Protein AF-A0A6H9T0B2-F1 (afdb_monomer_lite)

Structure (mmCIF, N/CA/C/O backbone):
data_AF-A0A6H9T0B2-F1
#
_entry.id   AF-A0A6H9T0B2-F1
#
loop_
_atom_site.group_PDB
_atom_site.id
_atom_site.type_symbol
_atom_site.label_atom_id
_atom_site.label_alt_id
_atom_site.label_comp_id
_atom_site.label_asym_id
_atom_site.label_entity_id
_atom_site.label_seq_id
_atom_site.pdbx_PDB_ins_code
_atom_site.Cartn_x
_atom_site.Cartn_y
_atom_site.Cartn_z
_atom_site.occupancy
_atom_site.B_iso_or_equiv
_atom_site.auth_seq_id
_atom_site.auth_comp_id
_atom_site.auth_asym_id
_atom_site.auth_atom_id
_atom_site.pdbx_PDB_model_num
ATOM 1 N N . MET A 1 1 ? 22.404 29.238 -35.526 1.00 43.66 1 MET A N 1
ATOM 2 C CA . MET A 1 1 ? 22.565 27.800 -35.817 1.00 43.66 1 MET A CA 1
ATOM 3 C C . MET A 1 1 ? 22.031 27.032 -34.616 1.00 43.66 1 MET A C 1
ATOM 5 O O . MET A 1 1 ? 22.763 26.820 -33.662 1.00 43.66 1 MET A O 1
ATOM 9 N N . ALA A 1 2 ? 20.722 26.766 -34.584 1.00 56.12 2 ALA A N 1
ATOM 10 C CA . ALA A 1 2 ? 20.117 26.003 -33.496 1.00 56.12 2 ALA A CA 1
ATOM 11 C C . ALA A 1 2 ? 20.471 24.533 -33.718 1.00 56.12 2 ALA A C 1
ATOM 13 O O . ALA A 1 2 ? 20.098 23.978 -34.749 1.00 56.12 2 ALA A O 1
ATOM 14 N N . ILE A 1 3 ? 21.237 23.928 -32.810 1.00 59.84 3 ILE A N 1
ATOM 15 C CA . ILE A 1 3 ? 21.443 22.482 -32.849 1.00 59.84 3 ILE A CA 1
ATOM 16 C C . ILE A 1 3 ? 20.110 21.857 -32.427 1.00 59.84 3 ILE A C 1
ATOM 18 O O . ILE A 1 3 ? 19.638 22.164 -31.330 1.00 59.84 3 ILE A O 1
ATOM 22 N N . PRO A 1 4 ? 19.465 21.033 -33.266 1.00 59.47 4 PRO A N 1
ATOM 23 C CA . PRO A 1 4 ? 18.256 20.326 -32.878 1.00 59.47 4 PRO A CA 1
ATOM 24 C C . PRO A 1 4 ? 18.629 19.200 -31.900 1.00 59.47 4 PRO A C 1
ATOM 26 O O . PRO A 1 4 ? 18.638 18.024 -32.241 1.00 59.47 4 PRO A O 1
ATOM 29 N N . THR A 1 5 ? 18.980 19.551 -30.663 1.00 62.47 5 THR A N 1
ATOM 30 C CA . THR A 1 5 ? 19.239 18.595 -29.581 1.00 62.47 5 THR A CA 1
ATOM 31 C C . THR A 1 5 ? 17.932 18.279 -28.870 1.00 62.47 5 THR A C 1
ATOM 33 O O . THR A 1 5 ? 17.694 18.694 -27.737 1.00 62.47 5 THR A O 1
ATOM 36 N N . GLY A 1 6 ? 17.044 17.573 -29.564 1.00 67.88 6 GLY A N 1
ATOM 37 C CA . GLY A 1 6 ? 15.920 16.917 -28.911 1.00 67.88 6 GLY A CA 1
ATOM 38 C C . GLY A 1 6 ? 16.406 15.607 -28.303 1.00 67.88 6 GLY A C 1
ATOM 39 O O . GLY A 1 6 ? 16.955 14.779 -29.023 1.00 67.88 6 GLY A O 1
ATOM 40 N N . VAL A 1 7 ? 16.169 15.379 -27.009 1.00 67.94 7 VAL A N 1
ATOM 41 C CA . VAL A 1 7 ? 16.382 14.070 -26.348 1.00 67.94 7 VAL A CA 1
ATOM 42 C C . VAL A 1 7 ? 15.771 12.910 -27.148 1.00 67.94 7 VAL A C 1
ATOM 44 O O . VAL A 1 7 ? 16.333 11.8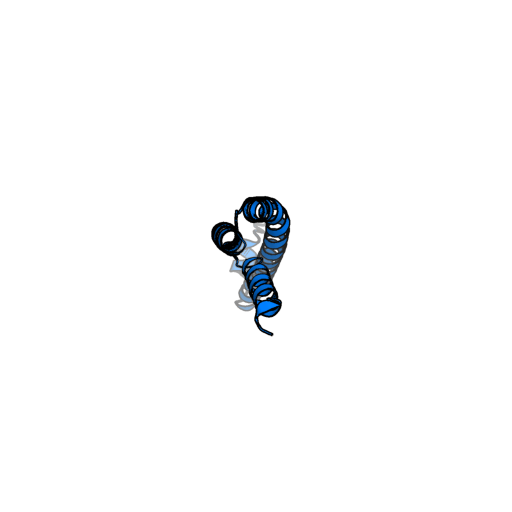23 -27.185 1.00 67.94 7 VAL A O 1
ATOM 47 N N . VAL A 1 8 ? 14.674 13.174 -27.863 1.00 69.38 8 VAL A N 1
ATOM 48 C CA . VAL A 1 8 ? 14.007 12.233 -28.774 1.00 69.38 8 VAL A CA 1
ATOM 49 C C . VAL A 1 8 ? 14.880 11.855 -29.983 1.00 69.38 8 VAL A C 1
ATOM 51 O O . VAL A 1 8 ? 14.923 10.689 -30.350 1.00 69.38 8 VAL A O 1
ATOM 54 N N . HIS A 1 9 ? 15.638 12.793 -30.561 1.00 65.00 9 HIS A N 1
ATOM 55 C CA . HIS A 1 9 ? 16.508 12.531 -31.716 1.00 65.00 9 HIS A CA 1
ATOM 56 C C . HIS A 1 9 ? 17.759 11.714 -31.342 1.00 65.00 9 HIS A C 1
ATOM 58 O O . HIS A 1 9 ? 18.227 10.895 -32.131 1.00 65.00 9 HIS A O 1
ATOM 64 N N . TYR A 1 10 ? 18.274 11.892 -30.120 1.00 63.50 10 TYR A N 1
ATOM 65 C CA . TYR A 1 10 ? 19.361 11.066 -29.578 1.00 63.50 10 TYR A CA 1
ATOM 66 C C . TYR A 1 10 ? 18.895 9.640 -29.261 1.00 63.50 10 TYR A C 1
ATOM 68 O O . TYR A 1 10 ? 19.649 8.692 -29.451 1.00 63.50 10 TYR A O 1
ATOM 76 N N . LEU A 1 11 ? 17.646 9.490 -28.806 1.00 62.47 11 LEU A N 1
ATOM 77 C CA . LEU A 1 11 ? 17.026 8.183 -28.616 1.00 62.47 11 LEU A CA 1
ATOM 78 C C . LEU A 1 11 ? 16.849 7.482 -29.967 1.00 62.47 11 LEU A C 1
ATOM 80 O O . LEU A 1 11 ? 17.402 6.406 -30.124 1.00 62.47 11 LEU A O 1
ATOM 84 N N . GLU A 1 12 ? 16.234 8.115 -30.974 1.00 62.88 12 GLU A N 1
ATOM 85 C CA . GLU A 1 12 ? 16.063 7.505 -32.309 1.00 62.88 12 GLU A CA 1
ATOM 86 C C . GLU A 1 12 ? 17.379 7.153 -33.023 1.00 62.88 12 GLU A C 1
ATOM 88 O O . GLU A 1 12 ? 17.422 6.190 -33.783 1.00 62.88 12 GLU A O 1
ATOM 93 N N . SER A 1 13 ? 18.455 7.908 -32.778 1.00 65.94 13 SER A N 1
ATOM 94 C CA . SER A 1 13 ? 19.782 7.639 -33.359 1.00 65.94 13 SER A CA 1
ATOM 95 C C . SER A 1 13 ? 20.612 6.632 -32.545 1.00 65.94 13 SER A C 1
ATOM 97 O O . SER A 1 13 ? 21.720 6.281 -32.950 1.00 65.94 13 SER A O 1
ATOM 99 N N . GLY A 1 14 ? 20.120 6.211 -31.375 1.00 63.38 14 GLY A N 1
ATOM 100 C CA . GLY A 1 14 ? 20.799 5.301 -30.456 1.00 63.38 14 GLY A CA 1
ATOM 101 C C . GLY A 1 14 ? 20.556 3.828 -30.788 1.00 63.38 14 GLY A C 1
ATOM 102 O O . GLY A 1 14 ? 19.452 3.426 -31.151 1.00 63.38 14 GLY A O 1
ATOM 103 N N . ASP A 1 15 ? 21.593 3.008 -30.614 1.00 73.94 15 ASP A N 1
ATOM 104 C CA . ASP A 1 15 ? 21.557 1.553 -30.805 1.00 73.94 15 ASP A CA 1
ATOM 105 C C . ASP A 1 15 ? 20.465 0.875 -29.937 1.00 73.94 15 ASP A C 1
ATOM 107 O O . ASP A 1 15 ? 19.986 1.438 -28.944 1.00 73.94 15 ASP A O 1
ATOM 111 N N . ALA A 1 16 ? 20.063 -0.356 -30.273 1.00 78.19 16 ALA A N 1
ATOM 112 C CA . ALA A 1 16 ? 19.005 -1.098 -29.568 1.00 78.19 16 ALA A CA 1
ATOM 113 C C . ALA A 1 16 ? 19.267 -1.217 -28.050 1.00 78.19 16 ALA A C 1
ATOM 115 O O . ALA A 1 16 ? 18.336 -1.233 -27.240 1.00 78.19 16 ALA A O 1
ATOM 116 N N . ILE A 1 17 ? 20.544 -1.225 -27.655 1.00 83.75 17 ILE A N 1
ATOM 117 C CA . ILE A 1 17 ? 20.994 -1.231 -26.258 1.00 83.75 17 ILE A CA 1
ATOM 118 C C . ILE A 1 17 ? 20.571 0.053 -25.525 1.00 83.75 17 ILE A C 1
ATOM 120 O O . ILE A 1 17 ? 20.096 -0.016 -24.391 1.00 83.75 17 ILE A O 1
ATOM 124 N N . THR A 1 18 ? 20.692 1.226 -26.156 1.00 83.44 18 THR A N 1
ATOM 125 C CA . THR A 1 18 ? 20.319 2.517 -25.551 1.00 83.44 18 THR A CA 1
ATOM 126 C C . THR A 1 18 ? 18.825 2.570 -25.247 1.00 83.44 18 THR A C 1
ATOM 128 O O . THR A 1 18 ? 18.429 2.972 -24.151 1.00 83.44 18 THR A O 1
ATOM 131 N N . HIS A 1 19 ? 17.997 2.087 -26.174 1.00 83.06 19 HIS A N 1
ATOM 132 C CA . HIS A 1 19 ? 16.556 1.970 -25.971 1.00 83.06 19 HIS A CA 1
ATOM 133 C C . HIS A 1 19 ? 16.213 0.996 -24.839 1.00 83.06 19 HIS A C 1
ATOM 135 O O . HIS A 1 19 ? 15.405 1.324 -23.970 1.00 83.06 19 HIS A O 1
ATOM 141 N N . ALA A 1 20 ? 16.859 -0.174 -24.796 1.00 89.06 20 ALA A N 1
ATOM 142 C CA . ALA A 1 20 ? 16.629 -1.164 -23.747 1.00 89.06 20 ALA A CA 1
ATOM 143 C C . ALA A 1 20 ? 16.931 -0.607 -22.345 1.00 89.06 20 ALA A C 1
ATOM 145 O O . ALA A 1 20 ? 16.123 -0.764 -21.429 1.00 89.06 20 ALA A O 1
ATOM 146 N N . VAL A 1 21 ? 18.056 0.097 -22.181 1.00 91.88 21 VAL A N 1
ATOM 147 C CA . VAL A 1 21 ? 18.416 0.736 -20.905 1.00 91.88 21 VAL A CA 1
ATOM 148 C C . VAL A 1 21 ? 17.419 1.835 -20.534 1.00 91.88 21 VAL A C 1
ATOM 150 O O . VAL A 1 21 ? 17.008 1.912 -19.375 1.00 91.88 21 VAL A O 1
ATOM 153 N N . ALA A 1 22 ? 16.981 2.654 -21.496 1.00 89.69 22 ALA A N 1
ATOM 154 C CA . ALA A 1 22 ? 15.980 3.692 -21.255 1.00 89.69 22 ALA A CA 1
ATOM 155 C C . ALA A 1 22 ? 14.654 3.101 -20.744 1.00 89.69 22 ALA A C 1
ATOM 157 O O . ALA A 1 22 ? 14.111 3.578 -19.743 1.00 89.69 22 ALA A O 1
ATOM 158 N N . TYR A 1 23 ? 14.166 2.023 -21.367 1.00 92.06 23 TYR A N 1
ATOM 159 C CA . TYR A 1 23 ? 12.967 1.322 -20.905 1.00 92.06 23 TYR A CA 1
ATOM 160 C C . TYR A 1 23 ? 13.161 0.664 -19.542 1.00 92.06 23 TYR A C 1
ATOM 162 O O . TYR A 1 23 ? 12.257 0.728 -18.711 1.00 92.06 23 TYR A O 1
ATOM 170 N N . LEU A 1 24 ? 14.329 0.074 -19.278 1.00 94.44 24 LEU A N 1
ATOM 171 C CA . LEU A 1 24 ? 14.622 -0.544 -17.987 1.00 94.44 24 LEU A CA 1
ATOM 172 C C . LEU A 1 24 ? 14.612 0.487 -16.852 1.00 94.44 24 LEU A C 1
ATOM 174 O O . LEU A 1 24 ? 13.981 0.264 -15.820 1.00 94.44 24 LEU A O 1
ATOM 178 N N . LEU A 1 25 ? 15.264 1.635 -17.051 1.00 94.06 25 LEU A N 1
ATOM 179 C CA . LEU A 1 25 ? 15.274 2.727 -16.076 1.00 94.06 25 LEU A CA 1
ATOM 180 C C . LEU A 1 25 ? 13.868 3.289 -15.847 1.00 94.06 25 LEU A C 1
ATOM 182 O O . LEU A 1 25 ? 13.481 3.534 -14.702 1.00 94.06 25 LEU A O 1
ATOM 186 N N . LEU A 1 26 ? 13.085 3.451 -16.918 1.00 92.75 26 LEU A N 1
ATOM 187 C CA . LEU A 1 26 ? 11.697 3.892 -16.825 1.00 92.75 26 LEU A CA 1
ATOM 188 C C . LEU A 1 26 ? 10.853 2.889 -16.031 1.00 92.75 26 LEU A C 1
ATOM 190 O O . LEU A 1 26 ? 10.153 3.283 -15.101 1.00 92.75 26 LEU A O 1
ATOM 194 N N . ALA A 1 27 ? 10.958 1.599 -16.349 1.00 95.25 27 ALA A N 1
ATOM 195 C CA . ALA A 1 27 ? 10.235 0.538 -15.659 1.00 95.25 27 ALA A CA 1
ATOM 196 C C . ALA A 1 27 ? 10.604 0.481 -14.172 1.00 95.25 27 ALA A C 1
ATOM 198 O O . ALA A 1 27 ? 9.716 0.423 -13.322 1.00 95.25 27 ALA A O 1
ATOM 199 N N . MET A 1 28 ? 11.895 0.569 -13.842 1.00 96.06 28 MET A N 1
ATOM 200 C CA . MET A 1 28 ? 12.365 0.567 -12.456 1.00 96.06 28 MET A CA 1
ATOM 201 C C . MET A 1 28 ? 11.853 1.789 -11.678 1.00 96.06 28 MET A C 1
ATOM 203 O O . MET A 1 28 ? 11.435 1.664 -10.526 1.00 96.06 28 MET A O 1
ATOM 207 N N . SER A 1 29 ? 11.827 2.963 -12.315 1.00 95.12 29 SER A N 1
ATOM 208 C CA . SER A 1 29 ? 11.266 4.185 -11.731 1.00 95.12 29 SER A CA 1
ATOM 209 C C . SER A 1 29 ? 9.768 4.039 -11.459 1.00 95.12 29 SER A C 1
ATOM 211 O O . SER A 1 29 ? 9.321 4.247 -10.330 1.00 95.12 29 SER A O 1
ATOM 213 N N . VAL A 1 30 ? 8.995 3.600 -12.457 1.00 94.75 30 VAL A N 1
ATOM 214 C CA . VAL A 1 30 ? 7.546 3.388 -12.327 1.00 94.75 30 VAL A CA 1
ATOM 215 C C . VAL A 1 30 ? 7.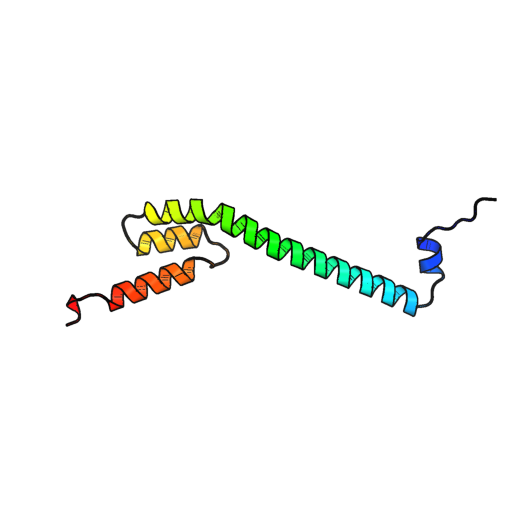241 2.352 -11.246 1.00 94.75 30 VAL A C 1
ATOM 217 O O . VAL A 1 30 ? 6.371 2.586 -10.411 1.00 94.75 30 VAL A O 1
ATOM 220 N N . ALA A 1 31 ? 7.994 1.250 -11.195 1.00 91.44 31 ALA A N 1
ATOM 221 C CA . ALA A 1 31 ? 7.843 0.234 -10.159 1.00 91.44 31 ALA A CA 1
ATOM 222 C C . ALA A 1 31 ? 8.078 0.813 -8.754 1.00 91.44 31 ALA A C 1
ATOM 224 O O . ALA A 1 31 ? 7.276 0.574 -7.851 1.00 91.44 31 ALA A O 1
ATOM 225 N N . SER A 1 32 ? 9.126 1.625 -8.580 1.00 92.69 32 SER A N 1
ATOM 226 C CA . SER A 1 32 ? 9.414 2.314 -7.316 1.00 92.69 32 SER A CA 1
ATOM 227 C C . SER A 1 32 ? 8.272 3.250 -6.901 1.00 92.69 32 SER A C 1
ATOM 229 O O . SER A 1 32 ? 7.798 3.194 -5.765 1.00 92.69 32 SER A O 1
ATOM 231 N N . TRP A 1 33 ? 7.754 4.046 -7.840 1.00 93.94 33 TRP A N 1
ATOM 232 C CA . TRP A 1 33 ? 6.610 4.929 -7.606 1.00 93.94 33 TRP A CA 1
ATOM 233 C C . TRP A 1 33 ? 5.341 4.162 -7.234 1.00 93.94 33 TRP A C 1
ATOM 235 O O . TRP A 1 33 ? 4.682 4.518 -6.258 1.00 93.94 33 TRP A O 1
ATOM 245 N N . CYS A 1 34 ? 5.009 3.086 -7.950 1.00 88.56 34 CYS A N 1
ATOM 246 C CA . CYS A 1 34 ? 3.866 2.234 -7.625 1.00 88.56 34 CYS A CA 1
ATOM 247 C C . CYS A 1 34 ? 3.998 1.620 -6.227 1.00 88.56 34 CYS A C 1
ATOM 249 O O . CYS A 1 34 ? 3.029 1.611 -5.468 1.00 88.56 34 CYS A O 1
ATOM 251 N N . PHE A 1 35 ? 5.192 1.156 -5.856 1.00 87.62 35 PHE A N 1
ATOM 252 C CA . PHE A 1 35 ? 5.445 0.584 -4.535 1.00 87.62 35 PHE A CA 1
ATOM 253 C C . PHE A 1 35 ? 5.303 1.629 -3.422 1.00 87.62 35 PHE A C 1
ATOM 255 O O . PHE A 1 35 ? 4.697 1.367 -2.379 1.00 87.62 35 PHE A O 1
ATOM 262 N N . LEU A 1 36 ? 5.813 2.839 -3.661 1.00 86.56 36 LEU A N 1
ATOM 263 C CA . LEU A 1 36 ? 5.691 3.958 -2.734 1.00 86.56 36 LEU A CA 1
ATOM 264 C C . LEU A 1 36 ? 4.226 4.376 -2.557 1.00 86.56 36 LEU A C 1
ATOM 266 O O . LEU A 1 36 ? 3.769 4.532 -1.424 1.00 86.56 36 LEU A O 1
ATOM 270 N N . LEU A 1 37 ? 3.479 4.492 -3.660 1.00 82.12 37 LEU A N 1
ATOM 271 C CA . LEU A 1 37 ? 2.050 4.792 -3.647 1.00 82.12 37 LEU A CA 1
ATOM 272 C C . LEU A 1 37 ? 1.259 3.705 -2.922 1.00 82.12 37 LEU A C 1
ATOM 274 O O . LEU A 1 37 ? 0.414 4.046 -2.104 1.00 82.12 37 LEU A O 1
ATOM 278 N N . MET A 1 38 ? 1.563 2.422 -3.133 1.00 81.81 38 MET A N 1
ATOM 279 C CA . MET A 1 38 ? 0.921 1.326 -2.397 1.00 81.81 38 MET A CA 1
ATOM 280 C C . MET A 1 38 ? 1.160 1.404 -0.892 1.00 81.81 38 MET A C 1
ATOM 282 O O . MET A 1 38 ? 0.199 1.360 -0.123 1.00 81.81 38 MET A O 1
ATOM 286 N N . LYS A 1 39 ? 2.406 1.601 -0.445 1.00 77.19 39 LYS A N 1
ATOM 287 C CA . LYS A 1 39 ? 2.693 1.752 0.993 1.00 77.19 39 LYS A CA 1
ATOM 288 C C . LYS A 1 39 ? 2.027 2.995 1.582 1.00 77.19 39 LYS A C 1
ATOM 290 O O . LYS A 1 39 ? 1.478 2.927 2.681 1.00 77.19 39 LYS A O 1
ATOM 295 N N . ALA A 1 40 ? 2.049 4.119 0.866 1.00 79.81 40 ALA A N 1
ATOM 296 C CA . ALA A 1 40 ? 1.400 5.353 1.302 1.00 79.81 40 ALA A CA 1
ATOM 297 C C . ALA A 1 40 ? -0.124 5.191 1.387 1.00 79.81 40 ALA A C 1
ATOM 299 O O . ALA A 1 40 ? -0.741 5.637 2.355 1.00 79.81 40 ALA A O 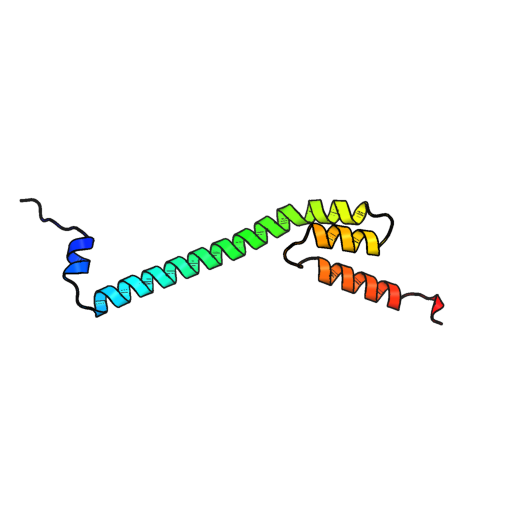1
ATOM 300 N N . TRP A 1 41 ? -0.725 4.514 0.410 1.00 77.56 41 TRP A N 1
ATOM 301 C CA . TRP A 1 41 ? -2.155 4.249 0.374 1.00 77.56 41 TRP A CA 1
ATOM 302 C C . TRP A 1 41 ? -2.577 3.337 1.521 1.00 77.56 41 TRP A C 1
ATOM 304 O O . TRP A 1 41 ? -3.517 3.680 2.230 1.00 77.56 41 TRP A O 1
ATOM 314 N N . LEU A 1 42 ? -1.822 2.269 1.796 1.00 71.50 42 LEU A N 1
ATOM 315 C CA . LEU A 1 42 ? -2.051 1.392 2.946 1.00 71.50 42 LEU A CA 1
ATOM 316 C C . LEU A 1 42 ? -1.978 2.161 4.280 1.00 71.50 42 LEU A C 1
ATOM 318 O O . LEU A 1 42 ? -2.848 1.999 5.134 1.00 71.50 42 LEU A O 1
ATOM 322 N N . LEU A 1 43 ? -1.001 3.064 4.447 1.00 69.56 43 LEU A N 1
ATOM 323 C CA . LEU A 1 43 ? -0.874 3.905 5.648 1.00 69.56 43 LEU A CA 1
ATOM 324 C C . LEU A 1 43 ? -2.039 4.893 5.811 1.00 69.56 43 LEU A C 1
ATOM 326 O O . LEU A 1 43 ? -2.604 5.033 6.899 1.00 69.56 43 LEU A O 1
ATOM 330 N N . VAL A 1 44 ? -2.401 5.599 4.7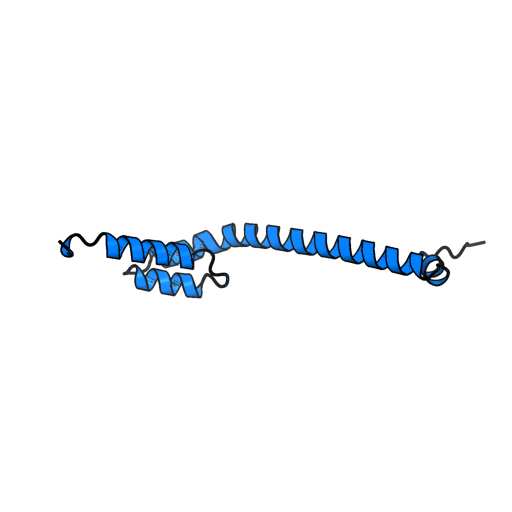37 1.00 68.75 44 VAL A N 1
ATOM 331 C CA . VAL A 1 44 ? -3.518 6.557 4.744 1.00 68.75 44 VAL A CA 1
ATOM 332 C C . VAL A 1 44 ? -4.842 5.829 4.961 1.00 68.75 44 VAL A C 1
ATOM 334 O O . VAL A 1 44 ? -5.705 6.324 5.689 1.00 68.75 44 VAL A O 1
ATOM 337 N N . ARG A 1 45 ? -4.995 4.639 4.379 1.00 66.06 45 ARG A N 1
ATOM 338 C CA . ARG A 1 45 ? -6.168 3.782 4.528 1.00 66.06 45 ARG A CA 1
ATOM 339 C C . ARG A 1 45 ? -6.301 3.262 5.952 1.00 66.06 45 ARG A C 1
ATOM 341 O O . ARG A 1 45 ? -7.374 3.426 6.521 1.00 66.06 45 ARG A O 1
ATOM 348 N N . ALA A 1 46 ? -5.230 2.754 6.562 1.00 62.72 46 ALA A N 1
ATOM 349 C CA . ALA A 1 46 ? -5.231 2.342 7.966 1.00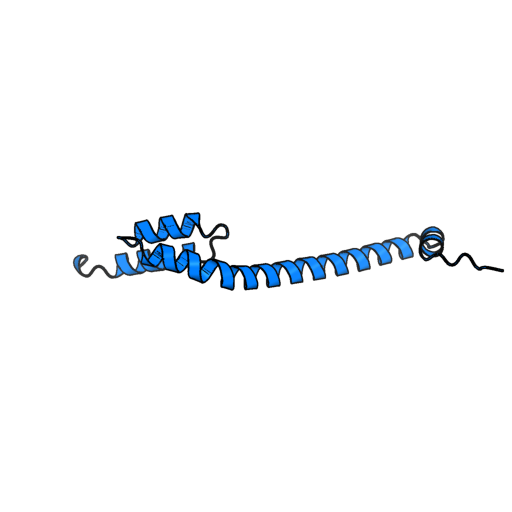 62.72 46 ALA A CA 1
ATOM 350 C C . ALA A 1 46 ? -5.676 3.492 8.886 1.00 62.72 46 ALA A C 1
ATOM 352 O O . ALA A 1 46 ? -6.538 3.312 9.746 1.00 62.72 46 ALA A O 1
ATOM 353 N N . LYS A 1 47 ? -5.179 4.713 8.638 1.00 64.75 47 LYS A N 1
ATOM 354 C CA . LYS A 1 47 ? -5.585 5.901 9.404 1.00 64.75 47 LYS A CA 1
ATOM 355 C C . LYS A 1 47 ? -7.021 6.362 9.143 1.00 64.75 47 LYS A C 1
ATOM 357 O O . LYS A 1 47 ? -7.656 6.879 10.057 1.00 64.75 47 LYS A O 1
ATOM 362 N N . ARG A 1 48 ? -7.539 6.223 7.919 1.00 62.84 48 ARG A N 1
ATOM 363 C CA . ARG A 1 48 ? -8.885 6.707 7.552 1.00 62.84 48 ARG A CA 1
ATOM 364 C C . ARG A 1 48 ? -9.999 5.694 7.796 1.00 62.84 48 ARG A C 1
ATOM 366 O O . ARG A 1 48 ? -11.108 6.102 8.130 1.00 62.84 48 ARG A O 1
ATOM 373 N N . GLN A 1 49 ? -9.733 4.405 7.606 1.00 58.78 49 GLN A N 1
ATOM 374 C CA . GLN A 1 49 ? -10.736 3.346 7.735 1.00 58.78 49 GLN A CA 1
ATOM 375 C C . GLN A 1 49 ? -10.815 2.780 9.150 1.00 58.78 49 GLN A C 1
ATOM 377 O O . GLN A 1 49 ? -11.916 2.453 9.580 1.00 58.78 49 GLN A O 1
ATOM 382 N N . GLY A 1 50 ? -9.708 2.786 9.902 1.00 60.38 50 GLY A N 1
ATOM 383 C CA . GLY A 1 50 ? -9.675 2.366 11.305 1.00 60.38 50 GLY A CA 1
ATOM 384 C C . GLY A 1 50 ? -10.778 2.999 12.165 1.00 60.38 50 GLY A C 1
ATOM 385 O O . GLY A 1 50 ? -11.608 2.268 12.693 1.00 60.38 50 GLY A O 1
ATOM 386 N N . PRO A 1 51 ? -10.888 4.337 12.269 1.00 64.62 51 PRO A N 1
ATOM 387 C CA . PRO A 1 51 ? -11.860 4.950 13.175 1.00 64.62 51 PRO A CA 1
ATOM 388 C C . PRO A 1 51 ? -13.319 4.769 12.732 1.00 64.62 51 PRO A C 1
ATOM 390 O O . PRO A 1 51 ? -14.202 4.679 13.577 1.00 64.62 51 PRO A O 1
ATOM 393 N N . ARG A 1 52 ? -13.595 4.690 11.422 1.00 64.94 52 ARG A N 1
ATOM 394 C CA . ARG A 1 52 ? -14.962 4.491 10.906 1.00 64.94 52 ARG A CA 1
ATOM 395 C C . ARG A 1 52 ? -15.440 3.051 11.070 1.00 64.94 52 ARG A C 1
ATOM 397 O O . ARG A 1 52 ? -16.573 2.841 11.490 1.00 64.94 52 ARG A O 1
ATOM 404 N N . ALA A 1 53 ? -14.581 2.087 10.754 1.00 63.56 53 ALA A N 1
ATOM 405 C CA . ALA A 1 53 ? -14.893 0.670 10.875 1.00 63.56 53 ALA A CA 1
ATOM 406 C C . ALA A 1 53 ? -14.974 0.244 12.351 1.00 63.56 53 ALA A C 1
ATOM 408 O O . ALA A 1 53 ? -15.918 -0.431 12.748 1.00 63.56 53 ALA A O 1
ATOM 409 N N . LEU A 1 54 ? -14.063 0.750 13.190 1.00 65.38 54 LEU A N 1
ATOM 410 C CA . LEU A 1 54 ? -14.077 0.522 14.634 1.00 65.38 54 LEU A CA 1
ATOM 411 C C . LEU A 1 54 ? -15.314 1.142 15.303 1.00 65.38 54 LEU A C 1
ATOM 413 O O . LEU A 1 54 ? -15.934 0.509 16.149 1.00 65.38 54 LEU A O 1
ATOM 417 N N . ALA A 1 55 ? -15.728 2.349 14.901 1.00 70.25 55 ALA A N 1
ATOM 418 C CA . ALA A 1 55 ? -16.952 2.964 15.419 1.00 70.25 55 ALA A CA 1
ATOM 419 C C . ALA A 1 55 ? -18.229 2.198 15.026 1.00 70.25 55 ALA A C 1
ATOM 421 O O . ALA A 1 55 ? -19.196 2.207 15.786 1.00 70.25 55 ALA A O 1
ATOM 422 N N . ALA A 1 56 ? -18.247 1.553 13.853 1.00 69.81 56 ALA A N 1
ATOM 423 C CA . ALA A 1 56 ? -19.351 0.692 13.432 1.00 69.81 56 ALA A CA 1
ATOM 424 C C . ALA A 1 56 ? -19.372 -0.625 14.225 1.00 69.81 56 ALA A C 1
ATOM 426 O O . ALA A 1 56 ? -20.431 -1.013 14.711 1.00 69.81 56 ALA A O 1
ATOM 427 N N . PHE A 1 57 ? -18.204 -1.243 14.435 1.00 68.81 57 PHE A N 1
ATOM 428 C CA . PHE A 1 57 ? -18.043 -2.436 15.272 1.00 68.81 57 PHE A CA 1
ATOM 429 C C . PHE A 1 57 ? -18.530 -2.199 16.710 1.00 68.81 57 PHE A C 1
ATOM 431 O O . PHE A 1 57 ? -19.378 -2.934 17.200 1.00 68.81 57 PHE A O 1
ATOM 438 N N . TRP A 1 58 ? -18.088 -1.117 17.364 1.00 74.50 58 TRP A N 1
ATOM 439 C CA . TRP A 1 58 ? -18.499 -0.793 18.741 1.00 74.50 58 TRP A CA 1
ATOM 440 C C . TRP A 1 58 ? -19.973 -0.403 18.894 1.00 74.50 58 TRP A C 1
ATOM 442 O O . TRP A 1 58 ? -20.480 -0.357 20.012 1.00 74.50 58 TRP A O 1
ATOM 452 N N . ARG A 1 59 ? -20.668 -0.091 17.796 1.00 74.88 59 ARG A N 1
ATOM 453 C CA . ARG A 1 59 ? -22.114 0.165 17.799 1.00 74.88 59 ARG A CA 1
ATOM 454 C C . ARG A 1 59 ? -22.952 -1.102 17.635 1.00 74.88 59 ARG A C 1
ATOM 456 O O . ARG A 1 59 ? -24.168 -1.017 17.800 1.00 74.88 59 ARG A O 1
ATOM 463 N N . ALA A 1 60 ? -22.349 -2.229 17.268 1.00 74.12 60 ALA A N 1
ATOM 464 C CA . ALA A 1 60 ? -23.076 -3.467 17.048 1.00 74.12 60 ALA A CA 1
ATOM 465 C C . ALA A 1 60 ? -23.571 -4.067 18.372 1.00 74.12 60 ALA A C 1
ATOM 467 O O . ALA A 1 60 ? -22.915 -3.968 19.406 1.00 74.12 60 ALA A O 1
ATOM 468 N N . ALA A 1 61 ? -24.747 -4.695 18.330 1.00 72.81 61 ALA A N 1
ATOM 469 C CA . ALA A 1 61 ? -25.379 -5.299 19.503 1.00 72.81 61 ALA A CA 1
ATOM 470 C C . ALA A 1 61 ? -24.755 -6.649 19.911 1.00 72.81 61 ALA A C 1
ATOM 472 O O . ALA A 1 61 ? -25.004 -7.126 21.014 1.00 72.81 61 ALA A O 1
ATOM 473 N N . SER A 1 62 ? -23.965 -7.266 19.030 1.00 73.56 62 SER A N 1
ATOM 474 C CA . SER A 1 62 ? -23.275 -8.537 19.259 1.00 73.56 62 SER A CA 1
ATOM 475 C C . SER A 1 62 ? -21.953 -8.586 18.491 1.00 73.56 62 SER A C 1
ATOM 477 O O . SER A 1 62 ? -21.749 -7.828 17.537 1.00 73.56 62 SER A O 1
ATOM 479 N N . LEU A 1 63 ? -21.062 -9.491 18.908 1.00 69.62 63 LEU A N 1
ATOM 480 C CA . LEU A 1 63 ? -19.747 -9.675 18.293 1.00 69.62 63 LEU A CA 1
ATOM 481 C C . LEU A 1 63 ? -19.866 -10.065 16.810 1.00 69.62 63 LEU A C 1
ATOM 483 O O . LEU A 1 63 ? -19.209 -9.451 15.972 1.00 69.62 63 LEU A O 1
ATOM 487 N N . ASP A 1 64 ? -20.774 -10.986 16.470 1.00 74.94 64 ASP A N 1
ATOM 488 C CA . ASP A 1 64 ? -21.029 -11.395 15.081 1.00 74.94 64 ASP A CA 1
ATOM 489 C C . ASP A 1 64 ? -21.563 -10.247 14.213 1.00 74.94 64 ASP A C 1
ATOM 491 O O . ASP A 1 64 ? -21.077 -10.026 13.104 1.00 74.94 64 ASP A O 1
ATOM 495 N N . ALA A 1 65 ? -22.495 -9.440 14.735 1.00 73.69 65 ALA A N 1
ATOM 496 C CA . ALA A 1 65 ? -23.005 -8.275 14.011 1.00 73.69 65 ALA A CA 1
ATOM 497 C C . ALA A 1 65 ? -21.915 -7.207 13.791 1.00 73.69 65 ALA A C 1
ATOM 499 O O . ALA A 1 65 ? -21.932 -6.480 12.794 1.00 73.69 65 ALA A O 1
ATOM 500 N N . GLY A 1 66 ? -20.950 -7.114 14.712 1.00 72.88 66 GLY A N 1
ATOM 501 C CA . GLY A 1 66 ? -19.769 -6.268 14.571 1.00 72.88 66 GLY A CA 1
ATOM 502 C C . GLY A 1 66 ? -18.821 -6.766 13.480 1.00 72.88 66 GLY A C 1
ATOM 503 O O . GLY A 1 66 ? -18.314 -5.950 12.707 1.00 72.88 66 GLY A O 1
ATOM 504 N N . ILE A 1 67 ? -18.609 -8.083 13.386 1.00 73.81 67 ILE A N 1
ATOM 505 C CA . ILE A 1 67 ? -17.773 -8.718 12.354 1.00 73.81 67 ILE A CA 1
ATOM 506 C C . ILE A 1 67 ? -18.377 -8.500 10.961 1.00 73.81 67 ILE A C 1
ATOM 508 O O . ILE A 1 67 ? -17.656 -8.082 10.054 1.00 73.81 67 ILE A O 1
ATOM 512 N N . ASP A 1 68 ? -19.691 -8.665 10.795 1.00 74.12 68 ASP A N 1
ATOM 513 C CA . ASP A 1 68 ? -20.373 -8.418 9.515 1.00 74.12 68 ASP A CA 1
ATOM 514 C C . ASP A 1 68 ? -20.287 -6.946 9.078 1.00 74.12 68 ASP A C 1
ATOM 516 O O . ASP A 1 68 ? -19.992 -6.633 7.918 1.00 74.12 68 ASP A O 1
ATOM 520 N N . ALA A 1 69 ? -20.480 -6.011 10.016 1.00 71.94 69 ALA A N 1
ATOM 521 C CA . ALA A 1 69 ? -20.328 -4.582 9.746 1.00 71.94 69 ALA A CA 1
ATOM 522 C C . ALA A 1 69 ? -18.877 -4.214 9.379 1.00 71.94 69 ALA A C 1
ATOM 524 O O . ALA A 1 69 ? -18.641 -3.363 8.512 1.00 71.94 69 ALA A O 1
ATOM 525 N N . LEU A 1 70 ? -17.902 -4.873 10.011 1.00 70.38 70 LEU A N 1
ATOM 526 C CA . LEU A 1 70 ? -16.479 -4.712 9.730 1.00 70.38 70 LEU A CA 1
ATOM 527 C C . LEU A 1 70 ? -16.112 -5.286 8.356 1.00 70.38 70 LEU A C 1
ATOM 529 O O . LEU A 1 70 ? -15.405 -4.619 7.605 1.00 70.38 70 LEU A O 1
ATOM 533 N N . ALA A 1 71 ? -16.652 -6.448 7.980 1.00 69.12 71 ALA A N 1
ATOM 534 C CA . ALA A 1 71 ? -16.439 -7.074 6.675 1.00 69.12 71 ALA A CA 1
ATOM 535 C C . ALA A 1 71 ? -16.969 -6.219 5.512 1.00 69.12 71 ALA A C 1
ATOM 537 O O . ALA A 1 71 ? -16.334 -6.134 4.459 1.00 69.12 71 ALA A O 1
ATOM 538 N N . GLY A 1 72 ? -18.095 -5.523 5.705 1.00 67.50 72 GLY A N 1
ATOM 539 C CA . GLY A 1 72 ? -18.626 -4.578 4.717 1.00 67.50 72 GLY A CA 1
ATOM 540 C C . GLY A 1 72 ? -17.780 -3.307 4.555 1.00 67.50 72 GLY A C 1
ATOM 541 O O . GLY A 1 72 ? -17.706 -2.739 3.462 1.00 67.50 72 GLY A O 1
ATOM 542 N N . ALA A 1 73 ? -17.123 -2.854 5.627 1.00 64.62 73 ALA A N 1
ATOM 543 C CA . ALA A 1 73 ? -16.284 -1.655 5.621 1.00 64.62 73 ALA A CA 1
ATOM 544 C C . ALA A 1 73 ? -14.826 -1.936 5.199 1.00 64.62 73 ALA A C 1
ATOM 546 O O . ALA A 1 73 ? -14.172 -1.071 4.606 1.00 64.62 73 ALA A O 1
ATOM 547 N N . ASP A 1 74 ? -14.323 -3.139 5.476 1.00 64.19 74 ASP A N 1
ATOM 548 C CA . ASP A 1 74 ? -12.939 -3.552 5.269 1.00 64.19 74 ASP A CA 1
ATOM 549 C C . ASP A 1 74 ? -12.762 -4.415 4.011 1.00 64.19 74 ASP A C 1
ATOM 551 O O . ASP A 1 74 ? -12.642 -5.639 4.039 1.00 64.19 74 ASP A O 1
ATOM 555 N N . ARG A 1 75 ? -12.694 -3.737 2.864 1.00 59.75 75 ARG A N 1
ATOM 556 C CA . ARG A 1 75 ? -12.541 -4.375 1.545 1.00 59.75 75 ARG A CA 1
ATOM 557 C C . ARG A 1 75 ? -11.198 -5.098 1.334 1.00 59.75 75 ARG A C 1
ATOM 559 O O . ARG A 1 75 ? -11.068 -5.824 0.356 1.00 59.75 75 ARG A O 1
ATOM 566 N N . GLU A 1 76 ? -10.210 -4.876 2.199 1.00 58.19 76 GLU A N 1
ATOM 567 C CA . GLU A 1 76 ? -8.869 -5.477 2.102 1.00 58.19 76 GLU A CA 1
ATOM 568 C C . GLU A 1 76 ? -8.612 -6.563 3.155 1.00 58.19 76 GLU A C 1
ATOM 570 O O . GLU A 1 76 ? -7.532 -7.147 3.154 1.00 58.19 76 GLU A O 1
ATOM 575 N N . ARG A 1 77 ? -9.605 -6.888 4.000 1.00 62.78 77 ARG A N 1
ATOM 576 C CA . ARG A 1 77 ? -9.511 -7.935 5.033 1.00 62.78 77 ARG A CA 1
ATOM 577 C C . ARG A 1 77 ? -8.313 -7.752 5.976 1.00 62.78 77 ARG A C 1
ATOM 579 O O . ARG A 1 77 ? -7.656 -8.720 6.345 1.00 62.78 77 ARG A O 1
ATOM 586 N N . VAL A 1 78 ? -8.013 -6.518 6.368 1.00 64.12 78 VAL A N 1
ATOM 587 C CA . VAL A 1 78 ? -6.917 -6.214 7.304 1.00 64.12 78 VAL A CA 1
ATOM 588 C C . VAL A 1 78 ? -7.353 -6.418 8.759 1.00 64.12 78 VAL A C 1
ATOM 590 O O . VAL A 1 78 ? -6.575 -6.891 9.582 1.00 64.12 78 VAL A O 1
ATOM 593 N N . PHE A 1 79 ? -8.598 -6.078 9.083 1.00 63.59 79 PHE A N 1
ATOM 594 C CA . PHE A 1 79 ? -9.162 -6.112 10.433 1.00 63.59 79 PHE A CA 1
ATOM 595 C C . PHE A 1 79 ? -10.118 -7.287 10.648 1.00 63.59 79 PHE A C 1
ATOM 597 O O . PHE A 1 79 ? -10.267 -7.744 11.779 1.00 63.59 79 PHE A O 1
ATOM 604 N N . VAL A 1 80 ? -10.725 -7.800 9.574 1.00 68.00 80 VAL A N 1
ATOM 605 C CA . VAL A 1 80 ? -11.611 -8.978 9.612 1.00 68.00 80 VAL A CA 1
ATOM 606 C C . VAL A 1 80 ? -10.942 -10.204 10.261 1.00 68.00 80 VAL A C 1
ATOM 608 O O . VAL A 1 80 ? -11.536 -10.741 11.192 1.00 68.00 80 VAL A O 1
ATOM 611 N N . PRO A 1 81 ? -9.697 -10.596 9.908 1.00 69.81 81 PRO A N 1
ATOM 612 C CA . PRO A 1 81 ? -9.068 -11.783 10.496 1.00 69.81 81 PRO A CA 1
ATOM 613 C C . PRO A 1 81 ? -8.798 -11.631 11.997 1.00 69.81 81 PRO A C 1
ATOM 615 O O . PRO A 1 81 ? -8.817 -12.602 12.746 1.00 69.81 81 PRO A O 1
ATOM 618 N N . LEU A 1 82 ? -8.543 -10.399 12.452 1.00 70.06 82 LEU A N 1
ATOM 619 C CA . LEU A 1 82 ? -8.324 -10.106 13.867 1.00 70.06 82 LEU A CA 1
ATOM 620 C C . LEU A 1 82 ? -9.629 -10.221 14.667 1.00 70.06 82 LEU A C 1
ATOM 622 O O . LEU A 1 82 ? -9.617 -10.718 15.789 1.00 70.06 82 LEU A O 1
ATOM 626 N N . ALA A 1 83 ? -10.745 -9.765 14.095 1.00 72.31 83 ALA A N 1
ATOM 627 C CA . ALA A 1 83 ? -12.056 -9.863 14.727 1.00 72.31 83 ALA A CA 1
ATOM 628 C C . ALA A 1 83 ? -12.572 -11.313 14.761 1.00 72.31 83 ALA A C 1
ATOM 630 O O . ALA A 1 83 ? -13.141 -11.729 15.766 1.00 72.31 83 ALA A O 1
ATOM 631 N N . GLU A 1 84 ? -12.305 -12.097 13.712 1.00 78.06 84 GLU A N 1
ATOM 632 C CA . GLU A 1 84 ? -12.569 -13.542 13.688 1.00 78.06 84 GLU A CA 1
ATOM 633 C C . GLU A 1 84 ? -11.761 -14.273 14.769 1.00 78.06 84 GLU A C 1
ATOM 635 O O . GLU A 1 84 ? -12.340 -14.998 15.573 1.00 78.06 84 GLU A O 1
ATOM 640 N N . ALA A 1 85 ? -10.459 -13.990 14.890 1.00 77.06 85 ALA A N 1
ATOM 641 C CA . ALA A 1 85 ? -9.626 -14.575 15.943 1.00 77.06 85 ALA A CA 1
ATOM 642 C C . ALA A 1 85 ? -10.111 -14.219 17.364 1.00 77.06 85 ALA A C 1
ATOM 644 O O . ALA A 1 85 ? -9.975 -15.021 18.287 1.00 77.06 85 ALA A O 1
ATOM 645 N N . ALA A 1 86 ? -10.682 -13.025 17.556 1.00 75.81 86 ALA A N 1
ATOM 646 C CA . ALA A 1 86 ? -11.258 -12.621 18.837 1.00 75.81 86 ALA A CA 1
ATOM 647 C C . ALA A 1 86 ? -12.549 -13.385 19.171 1.00 75.81 86 ALA A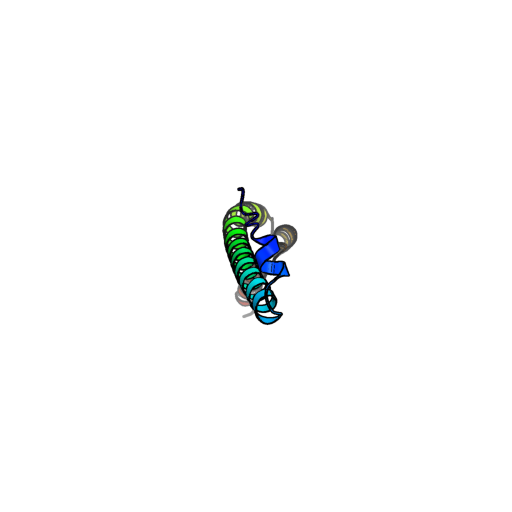 C 1
ATOM 649 O O . ALA A 1 86 ? -12.765 -13.708 20.339 1.00 75.81 86 ALA A O 1
ATOM 650 N N . ARG A 1 87 ? -13.384 -13.698 18.170 1.00 80.44 87 ARG A N 1
ATOM 651 C CA . ARG A 1 87 ? -14.556 -14.567 18.351 1.00 80.44 87 ARG A CA 1
ATOM 652 C C . ARG A 1 87 ? -14.133 -15.980 18.721 1.00 80.44 87 ARG A C 1
ATOM 654 O O . ARG A 1 87 ? -14.596 -16.489 19.731 1.00 80.44 87 ARG A O 1
ATOM 661 N N . ASP A 1 88 ? -13.189 -16.553 17.981 1.00 81.00 88 ASP A N 1
ATOM 662 C CA . ASP A 1 88 ? -12.706 -17.911 18.246 1.00 81.00 88 ASP A CA 1
ATOM 663 C C . ASP A 1 88 ? -12.106 -18.029 19.662 1.00 81.00 88 ASP A C 1
ATOM 665 O O . ASP A 1 88 ? -12.294 -19.030 20.352 1.00 81.00 88 ASP A O 1
ATOM 669 N N . ALA A 1 89 ? -11.422 -16.981 20.138 1.00 78.00 89 ALA A N 1
ATOM 670 C CA . ALA A 1 89 ? -10.919 -16.910 21.509 1.00 78.00 89 ALA A CA 1
ATOM 671 C C . ALA A 1 89 ? -12.030 -16.744 22.565 1.00 78.00 89 ALA A C 1
ATOM 673 O O . ALA A 1 89 ? -11.889 -17.262 23.671 1.00 78.00 89 ALA A O 1
ATOM 674 N N . ALA A 1 90 ? -13.111 -16.023 22.251 1.00 77.12 90 ALA A N 1
ATOM 675 C CA . ALA A 1 90 ? -14.263 -15.870 23.137 1.00 77.12 90 ALA A CA 1
ATOM 676 C C . ALA A 1 90 ? -15.045 -17.186 23.273 1.00 77.12 90 ALA A C 1
ATOM 678 O O . ALA A 1 90 ? -15.379 -17.570 24.390 1.00 77.12 90 ALA A O 1
ATOM 679 N N . ASP A 1 91 ? -15.237 -17.908 22.167 1.00 77.56 91 ASP A N 1
ATOM 680 C CA . ASP A 1 91 ? -15.867 -19.232 22.149 1.00 77.56 91 ASP A CA 1
ATOM 681 C C . ASP A 1 91 ? -15.013 -20.264 22.902 1.00 77.56 91 ASP A C 1
ATOM 683 O O . ASP A 1 91 ? -15.530 -21.092 23.649 1.00 77.56 91 ASP A O 1
ATOM 687 N N . ALA A 1 92 ? -13.684 -20.178 22.780 1.00 76.12 92 ALA A N 1
ATOM 688 C CA . ALA A 1 92 ? -12.760 -21.009 23.551 1.00 76.12 92 ALA A CA 1
ATOM 689 C C . ALA A 1 92 ? -12.722 -20.663 25.055 1.00 76.12 92 ALA A C 1
ATOM 691 O O . ALA A 1 92 ? -12.257 -21.478 25.853 1.00 76.12 92 ALA A O 1
ATOM 692 N N . HIS A 1 93 ? -13.171 -19.464 25.447 1.00 59.84 93 HIS A N 1
ATOM 693 C CA . HIS A 1 93 ? -13.220 -19.005 26.838 1.00 59.84 93 HIS A CA 1
ATOM 694 C C . HIS A 1 93 ? -14.594 -19.205 27.496 1.00 59.84 93 HIS A C 1
ATOM 696 O O . HIS A 1 93 ? -14.755 -18.801 28.647 1.00 59.84 93 HIS A O 1
ATOM 702 N N . ASP A 1 94 ? -15.573 -19.829 26.829 1.00 55.06 94 ASP A N 1
ATOM 703 C CA . ASP A 1 94 ? -16.857 -20.138 27.462 1.00 55.06 94 ASP A CA 1
ATOM 704 C C . ASP A 1 94 ? -16.637 -21.059 28.686 1.00 55.06 94 ASP A C 1
ATOM 706 O O . ASP A 1 94 ? -16.278 -22.233 28.529 1.00 55.06 94 ASP A O 1
ATOM 710 N N . PRO A 1 95 ? -16.833 -20.564 29.928 1.00 54.00 95 PRO A N 1
ATOM 711 C CA . PRO A 1 95 ? -16.640 -21.356 31.137 1.00 54.00 95 PRO A CA 1
ATOM 712 C C . PRO A 1 95 ? -17.717 -22.438 31.299 1.00 54.00 95 PRO A C 1
ATOM 714 O O . PRO A 1 95 ? -17.615 -23.237 32.224 1.00 54.00 95 PRO A O 1
ATOM 717 N N . ALA A 1 96 ? -18.745 -22.458 30.440 1.00 51.09 96 ALA A N 1
ATOM 718 C CA . ALA A 1 96 ? -19.800 -23.469 30.424 1.00 51.09 96 ALA A CA 1
ATOM 719 C C . ALA A 1 96 ? -19.419 -24.763 29.672 1.00 51.09 96 ALA A C 1
ATOM 721 O O . ALA A 1 96 ? -20.223 -25.693 29.618 1.00 51.09 96 ALA A O 1
ATOM 722 N N . ALA A 1 97 ? -18.214 -24.837 29.092 1.00 51.69 97 ALA A N 1
ATOM 723 C CA . ALA A 1 97 ? -17.675 -26.053 28.472 1.00 51.69 97 ALA A CA 1
ATOM 724 C C . ALA A 1 97 ? -16.943 -26.997 29.460 1.00 51.69 97 ALA A C 1
ATOM 726 O O . ALA A 1 97 ? -16.412 -28.028 29.038 1.00 51.69 97 ALA A O 1
ATOM 727 N N . LEU A 1 98 ? -16.922 -26.661 30.758 1.00 43.84 98 LEU A N 1
ATOM 728 C CA . LEU A 1 98 ? -16.494 -27.517 31.876 1.00 43.84 98 LEU A CA 1
ATOM 729 C C . LEU A 1 98 ? -17.676 -27.796 32.812 1.00 43.84 98 LEU A C 1
ATOM 731 O O . LEU A 1 98 ? -17.672 -28.888 33.425 1.00 43.84 98 LEU A O 1
#

pLDDT: mean 72.57, std 11.94, range [43.66, 96.06]

Radius of gyration: 26.39 Å; chains: 1; bounding box: 48×55×68 Å

Organism: NCBI:txid488446

Secondary structure (DSSP, 8-state):
------HHHHHHTS-HHHHHHHHHHHHHHHHHHHHHHHHHHHHHHHHHHHHHHHHHHTT-SSHHHHHHHHHHH-TT-SSHHHHHHHHHHHHHT-GGG-

Sequence (98 aa):
MAIPTGVVHYLESGDAITHAVAYLLLAMSVASWCFLLMKAWLLVRAKRQGPRALAAFWRAASLDAGIDALAGADRERVFVPLAEAARDAADAHDPAAL

Foldseek 3Di:
DDDPPDPVVCCVVDDPVSVVVVVVVVVVVVVVVVVVCVVVCVVVCCVPLVVVLVVQLVPDPDLVSSLVSNCVSCPPCPCNVVSVVVVVVVVVPPPVVD